Protein AF-A7T027-F1 (afdb_monomer)

Radius of gyration: 19.71 Å; Cα contacts (8 Å, |Δi|>4): 124; chains: 1; bounding box: 49×36×61 Å

Foldseek 3Di:
DVVVLVVLLVVLVVCLPPDDCPSVVVLLVVLLVVLVVLLCVLVPPVLLADEPVNLVVSVVVLVVSLVSLVVCSDPPPDPCSSVVSNQQVNLLSCCVNVVPLVQCLVCAPPPPRSNPNHQLQSSLSSLSNHLVNVVVPDDDQDPVNVVVSVVSVVSSVSSVCVVVVVVVPVPPPPDD

Secondary structure (DSSP, 8-state):
-HHHHHHHHHHHHHHTTSSTTHHHHHHHHHHHHHHHHHHHHHT-SS-----HHHHHHHHHHHHHHHHHHHT-SSTTPPTTTTHHHHHHHHHHHHHHHHT-HHHHHHSTT-TTSTTTT--HHHHHHHHHHHHHHHTTS-S---HHHHHHHHHHHHHHHHHHHTHHHHHHHTTSSS--

Organism: Nematostella vectensis (NCBI:txid45351)

InterPro domains:
  IPR007225 Exocyst complex component EXOC6/Sec15 [PTHR12702] (1-160)
  IPR042044 EXOC6/PINT-1/Sec15/Tip20, C-terminal, domain 2 [G3DSA:1.20.58.670] (1-101)
  IPR046361 Exocyst complex subunit EXOC6/Sec15, C-terminal [PF04091] (1-129)

pLDDT: mean 87.86, std 16.54, range [31.62, 98.38]

Sequence (176 aa):
MVDLLAYLRSTFLNFAVLPGNVAQTACLSSCKHLAGSMRTLLLDDDVKQMNEHGLNWFNQDLRECEEFANSSPVEGISDGTLQMTFLELRQLVDLLLGCDWSTYLKDHGSTTSKYNRVNPQIAARLLEKLMESEKKRGFTIRKSEREKKKLMETIIKKLRALDGDVSGNSLLHARE

Solvent-accessible surface area (backbone atoms only — not comparable to full-atom values): 10182 Å² total; per-residue (Å²): 104,69,68,61,53,52,50,50,51,55,51,40,60,70,30,70,81,50,74,85,61,50,43,45,52,50,51,52,50,50,48,43,49,50,39,50,51,53,52,46,64,74,65,32,80,87,61,65,56,37,47,73,64,60,52,52,52,52,50,50,52,49,49,54,52,49,50,51,39,70,64,56,68,49,81,90,60,63,87,63,59,57,48,60,48,43,45,46,59,51,34,42,51,50,41,64,75,64,62,46,56,67,60,49,66,73,40,60,91,35,85,85,34,88,46,60,68,50,55,44,58,60,52,29,55,51,50,50,18,41,54,54,44,60,70,76,76,61,95,78,75,49,74,68,57,53,50,52,50,53,51,51,54,51,49,36,55,53,29,58,50,58,64,67,54,59,75,67,63,72,72,73,79,82,79,130

Mean predicted aligned error: 7.05 Å

Structure (mmCIF, N/CA/C/O backbone):
data_AF-A7T027-F1
#
_entry.id   AF-A7T027-F1
#
loop_
_atom_site.group_PDB
_atom_site.id
_atom_site.type_symbol
_atom_site.label_atom_id
_atom_site.label_alt_id
_atom_site.label_comp_id
_atom_site.label_asym_id
_atom_site.label_entity_id
_atom_site.label_seq_id
_atom_site.pdbx_PDB_ins_code
_atom_site.Cartn_x
_atom_site.Cartn_y
_atom_site.Cartn_z
_atom_site.occupancy
_atom_site.B_iso_or_equiv
_atom_site.auth_seq_id
_atom_site.auth_comp_id
_atom_site.auth_asym_id
_atom_site.auth_atom_id
_atom_site.pdbx_PDB_model_num
ATOM 1 N N . MET A 1 1 ? 11.895 -10.907 -0.289 1.00 91.06 1 MET A N 1
ATOM 2 C CA . MET A 1 1 ? 11.723 -9.730 -1.168 1.00 91.06 1 MET A CA 1
ATOM 3 C C . MET A 1 1 ? 13.019 -9.336 -1.873 1.00 91.06 1 MET A C 1
ATOM 5 O O . MET A 1 1 ? 13.023 -9.251 -3.093 1.00 91.06 1 MET A O 1
ATOM 9 N N . VAL A 1 2 ? 14.116 -9.152 -1.131 1.00 91.25 2 VAL A N 1
ATOM 10 C CA . VAL A 1 2 ? 15.423 -8.696 -1.649 1.00 91.25 2 VAL A CA 1
ATOM 11 C C . VAL A 1 2 ? 15.896 -9.454 -2.899 1.00 91.25 2 VAL A C 1
ATOM 13 O O . VAL A 1 2 ? 16.192 -8.818 -3.908 1.00 91.25 2 VAL A O 1
ATOM 16 N N . ASP A 1 3 ? 15.890 -10.791 -2.884 1.00 95.00 3 ASP A N 1
ATOM 17 C CA . ASP A 1 3 ? 16.360 -11.593 -4.028 1.00 95.00 3 ASP A CA 1
ATOM 18 C C . ASP A 1 3 ? 15.511 -11.394 -5.291 1.00 95.00 3 ASP A C 1
ATOM 20 O O . ASP A 1 3 ? 16.039 -11.310 -6.399 1.00 95.00 3 ASP A O 1
ATOM 24 N N . LEU A 1 4 ? 14.189 -11.264 -5.130 1.00 95.81 4 LEU A N 1
ATOM 25 C CA . LEU A 1 4 ? 13.271 -10.998 -6.239 1.00 95.81 4 LEU A CA 1
ATOM 26 C C . LEU A 1 4 ? 13.566 -9.635 -6.874 1.00 95.81 4 LEU A C 1
ATOM 28 O O . LEU A 1 4 ? 13.618 -9.520 -8.097 1.00 95.81 4 LEU A O 1
ATOM 32 N N . LEU A 1 5 ? 13.786 -8.605 -6.055 1.00 95.94 5 LEU A N 1
ATOM 33 C CA . LEU A 1 5 ? 14.121 -7.269 -6.547 1.00 95.94 5 LEU A CA 1
ATOM 34 C C . LEU A 1 5 ? 15.506 -7.243 -7.203 1.00 95.94 5 LEU A C 1
ATOM 36 O O . LEU A 1 5 ? 15.674 -6.609 -8.242 1.00 95.94 5 LEU A O 1
ATOM 40 N N . ALA A 1 6 ? 16.484 -7.970 -6.657 1.00 94.31 6 ALA A N 1
ATOM 41 C CA . ALA A 1 6 ? 17.797 -8.135 -7.278 1.00 94.31 6 ALA A CA 1
ATOM 42 C C . ALA A 1 6 ? 17.694 -8.821 -8.652 1.00 94.31 6 ALA A C 1
ATOM 44 O O . ALA A 1 6 ? 18.299 -8.359 -9.624 1.00 94.31 6 ALA A O 1
ATOM 45 N N . TYR A 1 7 ? 16.867 -9.864 -8.760 1.00 96.25 7 TYR A N 1
ATOM 46 C CA . TYR A 1 7 ? 16.570 -10.526 -10.027 1.00 96.25 7 TYR A CA 1
ATOM 47 C C . TYR A 1 7 ? 15.919 -9.573 -11.040 1.00 96.25 7 TYR A C 1
ATOM 49 O O . TYR A 1 7 ? 16.356 -9.517 -12.191 1.00 96.25 7 TYR A O 1
ATOM 57 N N . LEU A 1 8 ? 14.921 -8.782 -10.627 1.00 95.88 8 LEU A N 1
ATOM 58 C CA . LEU A 1 8 ? 14.273 -7.797 -11.500 1.00 95.88 8 LEU A CA 1
ATOM 59 C C . LEU A 1 8 ? 15.255 -6.719 -11.970 1.00 95.88 8 LEU A C 1
ATOM 61 O O . LEU A 1 8 ? 15.292 -6.426 -13.162 1.00 95.88 8 LEU A O 1
ATOM 65 N N . ARG A 1 9 ? 16.102 -6.186 -11.073 1.00 93.81 9 ARG A N 1
ATOM 66 C CA . ARG A 1 9 ? 17.172 -5.235 -11.433 1.00 93.81 9 ARG A CA 1
ATOM 67 C C . ARG A 1 9 ? 18.077 -5.813 -12.518 1.00 93.81 9 ARG A C 1
ATOM 69 O O . ARG A 1 9 ? 18.270 -5.188 -13.555 1.00 93.81 9 ARG A O 1
ATOM 76 N N . SER A 1 10 ? 18.592 -7.024 -12.305 1.00 93.81 10 SER A N 1
ATOM 77 C CA . SER A 1 10 ? 19.459 -7.691 -13.282 1.00 93.81 10 SER A CA 1
ATOM 78 C C . SER A 1 10 ? 18.739 -7.948 -14.611 1.00 93.81 10 SER A C 1
ATOM 80 O O . SER A 1 10 ? 19.297 -7.705 -15.680 1.00 93.81 10 SER A O 1
ATOM 82 N N . THR A 1 11 ? 17.477 -8.372 -14.561 1.00 93.75 11 THR A N 1
ATOM 83 C CA . THR A 1 11 ? 16.667 -8.642 -15.754 1.00 93.75 11 THR A CA 1
ATOM 84 C C . THR A 1 11 ? 16.429 -7.374 -16.574 1.00 93.75 11 THR A C 1
ATOM 86 O O . THR A 1 11 ? 16.607 -7.394 -17.789 1.00 93.75 11 THR A O 1
ATOM 89 N N . PHE A 1 12 ? 16.091 -6.252 -15.936 1.00 93.69 12 PHE A N 1
ATOM 90 C CA . PHE A 1 12 ? 15.833 -4.997 -16.642 1.00 93.69 12 PHE A CA 1
ATOM 91 C C . PHE A 1 12 ? 17.089 -4.355 -17.226 1.00 93.69 12 PHE A C 1
ATOM 93 O O . PHE A 1 12 ? 17.012 -3.797 -18.319 1.00 93.69 12 PHE A O 1
ATOM 100 N N . LEU A 1 13 ? 18.252 -4.526 -16.590 1.00 88.81 13 LEU A N 1
ATOM 101 C CA . LEU A 1 13 ? 19.531 -4.150 -17.203 1.00 88.81 13 LEU A CA 1
ATOM 102 C C . LEU A 1 13 ? 19.759 -4.892 -18.528 1.00 88.81 13 LEU A C 1
ATOM 104 O O . LEU A 1 13 ? 20.169 -4.284 -19.513 1.00 88.81 13 LEU A O 1
ATOM 108 N N . ASN A 1 14 ? 19.408 -6.180 -18.592 1.00 89.19 14 ASN A N 1
ATOM 109 C CA . ASN A 1 14 ? 19.484 -6.952 -19.836 1.00 89.19 14 ASN A CA 1
ATOM 110 C C . ASN A 1 14 ? 18.438 -6.516 -20.879 1.00 89.19 14 ASN A C 1
ATOM 112 O O . ASN A 1 14 ? 18.608 -6.787 -22.066 1.00 89.19 14 ASN A O 1
ATOM 116 N N . PHE A 1 15 ? 17.363 -5.834 -20.469 1.00 88.94 15 PHE A N 1
ATOM 117 C CA . PHE A 1 15 ? 16.328 -5.328 -21.376 1.00 88.94 15 PHE A CA 1
ATOM 118 C C . PHE A 1 15 ? 16.662 -3.965 -21.986 1.00 88.94 15 PHE A C 1
ATOM 120 O O . PHE A 1 15 ? 15.960 -3.549 -22.905 1.00 88.94 15 PHE A O 1
ATOM 127 N N . ALA A 1 16 ? 17.728 -3.290 -21.543 1.00 77.31 16 ALA A N 1
ATOM 128 C CA . ALA A 1 16 ? 18.119 -1.971 -22.051 1.00 77.31 16 ALA A CA 1
ATOM 129 C C . ALA A 1 16 ? 18.360 -1.943 -23.575 1.00 77.31 16 ALA A C 1
ATOM 131 O O . ALA A 1 16 ? 18.221 -0.902 -24.208 1.00 77.31 16 ALA A O 1
ATOM 132 N N . VAL A 1 17 ? 18.693 -3.092 -24.173 1.00 81.94 17 VAL A N 1
ATOM 133 C CA . VAL A 1 17 ? 18.933 -3.237 -25.619 1.00 81.94 17 VAL A CA 1
ATOM 134 C C . VAL A 1 17 ? 17.668 -3.539 -26.432 1.00 81.94 17 VAL A C 1
ATOM 136 O O . VAL A 1 17 ? 17.731 -3.598 -27.660 1.00 81.94 17 VAL A O 1
ATOM 139 N N . LEU A 1 18 ? 16.525 -3.771 -25.778 1.00 87.81 18 LEU A N 1
ATOM 140 C CA . LEU A 1 18 ? 15.280 -4.097 -26.469 1.00 87.81 18 LEU A CA 1
ATOM 141 C C . LEU A 1 18 ? 14.653 -2.832 -27.078 1.00 87.81 18 LEU A C 1
ATOM 143 O O . LEU A 1 18 ? 14.600 -1.793 -26.420 1.00 87.81 18 LEU A O 1
ATOM 147 N N . PRO A 1 19 ? 14.143 -2.904 -28.319 1.00 84.94 19 PRO A N 1
ATOM 148 C CA . PRO A 1 19 ? 13.587 -1.744 -29.002 1.00 84.94 19 PRO A CA 1
ATOM 149 C C . PRO A 1 19 ? 12.262 -1.275 -28.385 1.00 84.94 19 PRO A C 1
ATOM 151 O O . PRO A 1 19 ? 11.493 -2.054 -27.817 1.00 84.94 19 PRO A O 1
ATOM 154 N N . GLY A 1 20 ? 11.954 0.008 -28.587 1.00 83.62 20 GLY A N 1
ATOM 155 C CA . GLY A 1 20 ? 10.684 0.611 -28.184 1.00 83.62 20 GLY A CA 1
ATOM 156 C C . GLY A 1 20 ? 10.545 0.763 -26.669 1.00 83.62 20 GLY A C 1
ATOM 157 O O . GLY A 1 20 ? 11.499 1.097 -25.975 1.00 83.62 20 GLY A O 1
ATOM 158 N N . ASN A 1 21 ? 9.336 0.533 -26.155 1.00 90.00 21 ASN A N 1
ATOM 159 C CA . ASN A 1 21 ? 8.990 0.687 -24.739 1.00 90.00 21 ASN A CA 1
ATOM 160 C C . ASN A 1 21 ? 8.883 -0.660 -23.999 1.00 90.00 21 ASN A C 1
ATOM 162 O O . ASN A 1 21 ? 8.179 -0.762 -22.989 1.00 90.00 21 ASN A O 1
ATOM 166 N N . VAL A 1 22 ? 9.547 -1.711 -24.495 1.00 92.69 22 VAL A N 1
ATOM 167 C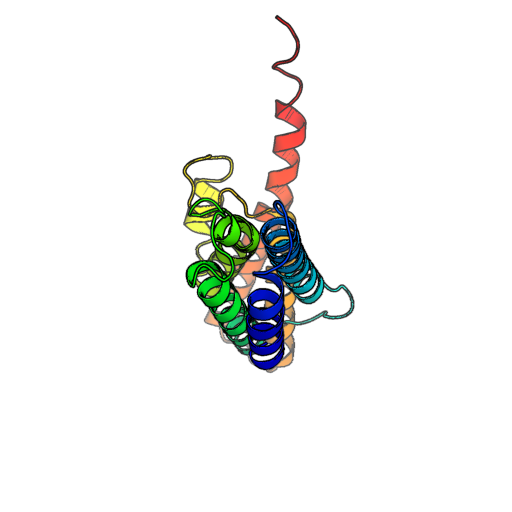 CA . VAL A 1 22 ? 9.429 -3.073 -23.944 1.00 92.69 22 VAL A CA 1
ATOM 168 C C . VAL A 1 22 ? 9.932 -3.128 -22.504 1.00 92.69 22 VAL A C 1
ATOM 170 O O . VAL A 1 22 ? 9.207 -3.596 -21.628 1.00 92.69 22 VAL A O 1
ATOM 173 N N . ALA A 1 23 ? 11.124 -2.584 -22.233 1.00 93.44 23 ALA A N 1
ATOM 174 C CA . ALA A 1 23 ? 11.684 -2.536 -20.882 1.00 93.44 23 ALA A CA 1
ATOM 175 C C . ALA A 1 23 ? 10.779 -1.745 -19.919 1.00 93.44 23 ALA A C 1
ATOM 177 O O . ALA A 1 23 ? 10.514 -2.186 -18.802 1.00 93.44 23 ALA A O 1
ATOM 178 N N . GLN A 1 24 ? 10.239 -0.612 -20.380 1.00 94.50 24 GLN A N 1
ATOM 179 C CA . GLN A 1 24 ? 9.356 0.259 -19.597 1.00 94.50 24 GLN A CA 1
ATOM 180 C C . GLN A 1 24 ? 8.041 -0.451 -19.254 1.00 94.50 24 GLN A C 1
ATOM 182 O O . GLN A 1 24 ? 7.611 -0.468 -18.100 1.00 94.50 24 GLN A O 1
ATOM 187 N N . THR A 1 25 ? 7.425 -1.093 -20.249 1.00 94.62 25 THR A N 1
ATOM 188 C CA . THR A 1 25 ? 6.178 -1.850 -20.087 1.00 94.62 25 THR A CA 1
ATOM 189 C C . THR A 1 25 ? 6.375 -3.055 -19.176 1.00 94.62 25 THR A C 1
ATOM 191 O O . THR A 1 25 ? 5.541 -3.294 -18.301 1.00 94.62 25 THR A O 1
ATOM 194 N N . ALA A 1 26 ? 7.479 -3.791 -19.340 1.00 95.25 26 ALA A N 1
ATOM 195 C CA . ALA A 1 26 ? 7.831 -4.911 -18.478 1.00 95.25 26 ALA A CA 1
ATOM 196 C C . ALA A 1 26 ? 8.021 -4.443 -17.031 1.00 95.25 26 ALA A C 1
ATOM 198 O O . ALA A 1 26 ? 7.376 -4.980 -16.137 1.00 95.25 26 ALA A O 1
ATOM 199 N N . CYS A 1 27 ? 8.804 -3.384 -16.807 1.00 96.00 27 CYS A N 1
ATOM 200 C CA . CYS A 1 27 ? 9.036 -2.826 -15.478 1.00 96.00 27 CYS A CA 1
ATOM 201 C C . CYS A 1 27 ? 7.742 -2.369 -14.800 1.00 96.00 27 CYS A C 1
ATOM 203 O O . CYS A 1 27 ? 7.463 -2.765 -13.667 1.00 96.00 27 CYS A O 1
ATOM 205 N N . LEU A 1 28 ? 6.912 -1.584 -15.493 1.00 96.81 28 LEU A N 1
ATOM 206 C CA . LEU A 1 28 ? 5.634 -1.130 -14.947 1.00 96.81 28 LEU A CA 1
ATOM 207 C C . LEU A 1 28 ? 4.707 -2.310 -14.630 1.00 96.81 28 LEU A C 1
ATOM 209 O O . LEU A 1 28 ? 4.048 -2.319 -13.590 1.00 96.81 28 LEU A O 1
ATOM 213 N N . SER A 1 29 ? 4.659 -3.311 -15.510 1.00 97.12 29 SER A N 1
ATOM 214 C CA . SER A 1 29 ? 3.838 -4.509 -15.311 1.00 97.12 29 SER A CA 1
ATOM 215 C C . SER A 1 29 ? 4.330 -5.338 -14.128 1.00 97.12 29 SER A C 1
ATOM 217 O O . SER A 1 29 ? 3.514 -5.780 -13.323 1.00 97.12 29 SER A O 1
ATOM 219 N N . SER A 1 30 ? 5.646 -5.490 -13.963 1.00 97.38 30 SER A N 1
ATOM 220 C CA . SER A 1 30 ? 6.245 -6.166 -12.812 1.00 97.38 30 SER A CA 1
ATOM 221 C C . SER A 1 30 ? 5.947 -5.437 -11.503 1.00 97.38 30 SER A C 1
ATOM 223 O O . SER A 1 30 ? 5.534 -6.089 -10.550 1.00 97.38 30 SER A O 1
ATOM 225 N N . CYS A 1 31 ? 6.063 -4.104 -11.451 1.00 97.88 31 CYS A N 1
ATOM 226 C CA . CYS A 1 31 ? 5.714 -3.327 -10.254 1.00 97.88 31 CYS A CA 1
ATOM 227 C C . CYS A 1 31 ? 4.223 -3.446 -9.904 1.00 97.88 31 CYS A C 1
ATOM 229 O O . CYS A 1 31 ? 3.877 -3.691 -8.748 1.00 97.88 31 CYS A O 1
ATOM 231 N N . LYS A 1 32 ? 3.331 -3.354 -10.902 1.00 98.06 32 LYS A N 1
ATOM 232 C CA . LYS A 1 32 ? 1.887 -3.580 -10.712 1.00 98.06 32 LYS A CA 1
ATOM 233 C C . LYS A 1 32 ? 1.595 -4.987 -10.200 1.00 98.06 32 LYS A C 1
ATOM 235 O O . LYS A 1 32 ? 0.788 -5.149 -9.287 1.00 98.06 32 LYS A O 1
ATOM 240 N N . HIS A 1 33 ? 2.245 -5.997 -10.775 1.00 98.00 33 HIS A N 1
ATOM 241 C CA . HIS A 1 33 ? 2.077 -7.379 -10.347 1.00 98.00 33 HIS A CA 1
ATOM 242 C C . HIS A 1 33 ? 2.580 -7.587 -8.916 1.00 98.00 33 HIS A C 1
ATOM 244 O O . HIS A 1 33 ? 1.888 -8.211 -8.121 1.00 98.00 33 HIS A O 1
ATOM 250 N N . LEU A 1 34 ? 3.731 -7.013 -8.558 1.00 97.62 34 LEU A N 1
ATOM 251 C CA . LEU A 1 34 ? 4.284 -7.095 -7.210 1.00 97.62 34 LEU A CA 1
ATOM 252 C C . LEU A 1 34 ? 3.342 -6.466 -6.177 1.00 97.62 34 LEU A C 1
ATOM 254 O O . LEU A 1 34 ? 2.979 -7.128 -5.208 1.00 97.62 34 LEU A O 1
ATOM 258 N N . ALA A 1 35 ? 2.871 -5.240 -6.424 1.00 97.88 35 ALA A N 1
ATOM 259 C CA . ALA A 1 35 ? 1.885 -4.584 -5.570 1.00 97.88 35 ALA A CA 1
ATOM 260 C C . ALA A 1 35 ? 0.590 -5.409 -5.446 1.00 97.88 35 ALA A C 1
ATOM 262 O O . ALA A 1 35 ? 0.079 -5.613 -4.344 1.00 97.88 35 ALA A O 1
ATOM 263 N N . GLY A 1 36 ? 0.085 -5.952 -6.557 1.00 97.69 36 GLY A N 1
ATOM 264 C CA . GLY A 1 36 ? -1.083 -6.834 -6.557 1.00 97.69 36 GLY A CA 1
ATOM 265 C C . GLY A 1 36 ? -0.87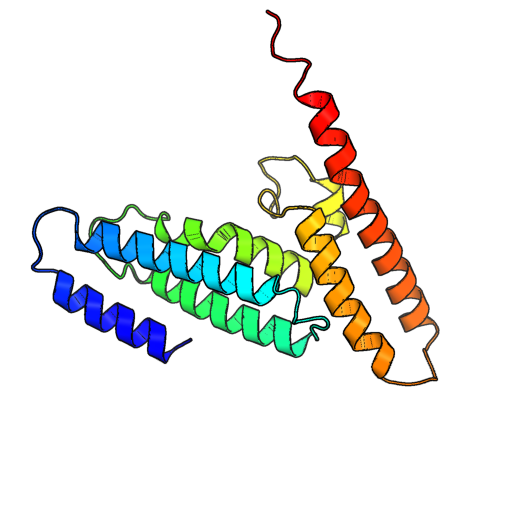5 -8.090 -5.708 1.00 97.69 36 GLY A C 1
ATOM 266 O O . GLY A 1 36 ? -1.706 -8.404 -4.860 1.00 97.69 36 GLY A O 1
ATOM 267 N N . SER A 1 37 ? 0.257 -8.772 -5.875 1.00 97.44 37 SER A N 1
ATOM 268 C CA . SER A 1 37 ? 0.611 -9.980 -5.124 1.00 97.44 37 SER A CA 1
ATOM 269 C C . SER A 1 37 ? 0.777 -9.705 -3.628 1.00 97.44 37 SER A C 1
ATOM 271 O O . SER A 1 37 ? 0.267 -10.465 -2.807 1.00 97.44 37 SER A O 1
ATOM 273 N N . MET A 1 38 ? 1.404 -8.587 -3.253 1.00 96.88 38 MET A N 1
ATOM 274 C CA . MET A 1 38 ? 1.506 -8.163 -1.852 1.00 96.88 38 MET A CA 1
ATOM 275 C C . MET A 1 38 ? 0.132 -7.867 -1.245 1.00 96.88 38 MET A C 1
ATOM 277 O O . MET A 1 38 ? -0.157 -8.282 -0.123 1.00 96.88 38 MET A O 1
ATOM 281 N N . ARG A 1 39 ? -0.747 -7.194 -1.996 1.00 96.06 39 ARG A N 1
ATOM 282 C CA . ARG A 1 39 ? -2.129 -6.942 -1.573 1.00 96.06 39 ARG A CA 1
ATOM 283 C C . ARG A 1 39 ? -2.900 -8.245 -1.375 1.00 96.06 39 ARG A C 1
ATOM 285 O O . ARG A 1 39 ? -3.596 -8.381 -0.372 1.00 96.06 39 ARG A O 1
ATOM 292 N N . THR A 1 40 ? -2.764 -9.197 -2.295 1.00 95.56 40 THR A N 1
ATOM 293 C CA . THR A 1 40 ? -3.379 -10.526 -2.179 1.00 95.56 40 THR A CA 1
ATOM 294 C C . THR A 1 40 ? -2.882 -11.255 -0.939 1.00 95.56 40 THR A C 1
ATOM 296 O O . THR A 1 40 ? -3.708 -11.721 -0.166 1.00 95.56 40 THR A O 1
ATOM 299 N N . LEU A 1 41 ? -1.570 -11.267 -0.684 1.00 93.94 41 LEU A N 1
ATOM 300 C CA . LEU A 1 41 ? -0.985 -11.884 0.511 1.00 93.94 41 LEU A CA 1
ATOM 301 C C . LEU A 1 41 ? -1.564 -11.293 1.808 1.00 93.94 41 LEU A C 1
ATOM 303 O O . LEU A 1 41 ? -1.919 -12.018 2.736 1.00 93.94 41 LEU A O 1
ATOM 307 N N . LEU A 1 42 ? -1.700 -9.966 1.872 1.00 92.19 42 LEU A N 1
ATOM 308 C CA . LEU A 1 42 ? -2.252 -9.268 3.036 1.00 92.19 42 LEU A CA 1
ATOM 309 C C . LEU A 1 42 ? -3.740 -9.618 3.261 1.00 92.19 42 LEU A C 1
ATOM 311 O O . LEU A 1 42 ? -4.207 -9.799 4.394 1.00 92.19 42 LEU A O 1
ATOM 315 N N . LEU A 1 43 ? -4.490 -9.744 2.165 1.00 92.25 43 LEU A N 1
ATOM 316 C CA . LEU A 1 43 ? -5.930 -10.002 2.135 1.00 92.25 43 LEU A CA 1
ATOM 317 C C . LEU A 1 43 ? -6.291 -11.471 1.921 1.00 92.25 43 LEU A C 1
ATOM 319 O O . LEU A 1 43 ? -7.456 -11.767 1.662 1.00 92.25 43 LEU A O 1
ATOM 323 N N . ASP A 1 44 ? -5.340 -12.381 2.077 1.00 94.00 44 ASP A N 1
ATOM 324 C CA . ASP A 1 44 ? -5.582 -13.808 1.915 1.00 94.00 44 ASP A CA 1
ATOM 325 C C . ASP A 1 44 ? -6.578 -14.292 2.982 1.00 94.00 44 ASP A C 1
ATOM 327 O O . ASP A 1 44 ? -6.448 -13.960 4.167 1.00 94.00 44 ASP A O 1
ATOM 331 N N . ASP A 1 45 ? -7.621 -15.009 2.568 1.00 89.62 45 ASP A N 1
ATOM 332 C CA . ASP A 1 45 ? -8.627 -15.542 3.483 1.00 89.62 45 ASP A CA 1
ATOM 333 C C . ASP A 1 45 ? -8.076 -16.646 4.381 1.00 89.62 45 ASP A C 1
ATOM 335 O O . ASP A 1 45 ? -8.569 -16.789 5.500 1.00 89.62 45 ASP A O 1
ATOM 339 N N . ASP A 1 46 ? -7.040 -17.370 3.969 1.00 90.69 46 ASP A N 1
ATOM 34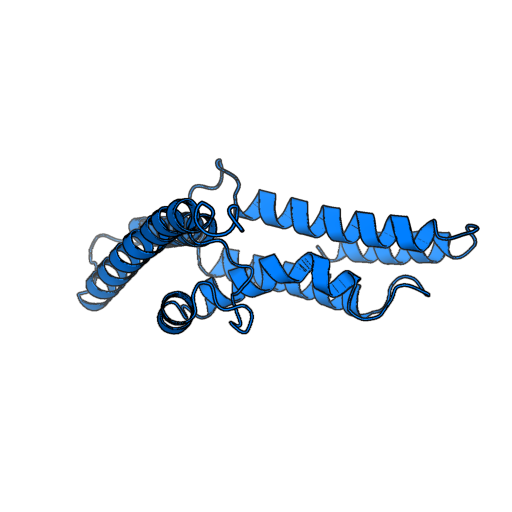0 C CA . ASP A 1 46 ? -6.420 -18.415 4.784 1.00 90.69 46 ASP A CA 1
ATOM 341 C C . ASP A 1 46 ? -5.596 -17.817 5.935 1.00 90.69 46 ASP A C 1
ATOM 343 O O . ASP A 1 46 ? -5.466 -18.408 7.013 1.00 90.69 46 ASP A O 1
ATOM 347 N N . VAL A 1 47 ? -5.139 -16.570 5.783 1.00 88.50 47 VAL A N 1
ATOM 348 C CA . VAL A 1 47 ? -4.460 -15.811 6.840 1.00 88.50 47 VAL A CA 1
ATOM 349 C C . VAL A 1 47 ? -5.495 -15.160 7.762 1.00 88.50 47 VAL A C 1
ATOM 351 O O . VAL A 1 47 ? -5.865 -13.994 7.608 1.00 88.50 47 VAL A O 1
ATOM 354 N N . LYS A 1 48 ? -5.960 -15.915 8.763 1.00 87.00 48 LYS A N 1
ATOM 355 C CA . LYS A 1 48 ? -6.972 -15.454 9.738 1.00 87.00 48 LYS A CA 1
ATOM 356 C C . LYS A 1 48 ? -6.447 -14.482 10.796 1.00 87.00 48 LYS A C 1
ATOM 358 O O . LYS A 1 48 ? -7.238 -13.804 11.443 1.00 87.00 48 LYS A O 1
ATOM 363 N N . GLN A 1 49 ? -5.136 -14.442 11.016 1.00 86.31 49 GLN A N 1
ATOM 364 C CA . GLN A 1 49 ? -4.515 -13.637 12.066 1.00 86.31 49 GLN A CA 1
ATOM 365 C C . GLN A 1 49 ? -3.269 -12.951 11.524 1.00 86.31 49 GLN A C 1
ATOM 367 O O . GLN A 1 49 ? -2.480 -13.559 10.806 1.00 86.31 49 GLN A O 1
ATOM 372 N N . MET A 1 50 ? -3.078 -11.699 11.919 1.00 90.12 50 MET A N 1
ATOM 373 C CA . MET A 1 50 ? -1.870 -10.931 11.648 1.00 90.12 50 MET A CA 1
ATOM 374 C C . MET A 1 50 ? -1.451 -10.296 12.960 1.00 90.12 50 MET A C 1
ATOM 376 O O . MET A 1 50 ? -2.293 -9.761 13.665 1.00 90.12 50 MET A O 1
ATOM 380 N N . ASN A 1 51 ? -0.182 -10.385 13.329 1.00 88.94 51 ASN A N 1
ATOM 381 C CA . ASN A 1 51 ? 0.318 -9.673 14.500 1.00 88.94 51 ASN A CA 1
ATOM 382 C C . ASN A 1 51 ? 1.120 -8.444 14.055 1.00 88.94 51 ASN A C 1
ATOM 384 O O . ASN A 1 51 ? 1.482 -8.306 12.886 1.00 88.94 51 ASN A O 1
ATOM 388 N N . GLU A 1 52 ? 1.415 -7.561 15.004 1.00 89.38 52 GLU A N 1
ATOM 389 C CA . GLU A 1 52 ? 2.169 -6.328 14.758 1.00 89.38 52 GLU A CA 1
ATOM 390 C C . GLU A 1 52 ? 3.549 -6.582 14.133 1.00 89.38 52 GLU A C 1
ATOM 392 O O . GLU A 1 52 ? 4.002 -5.810 13.293 1.00 89.38 52 GLU A O 1
ATOM 397 N N . HIS A 1 53 ? 4.209 -7.688 14.490 1.00 91.81 53 HIS A N 1
ATOM 398 C CA . HIS A 1 53 ? 5.49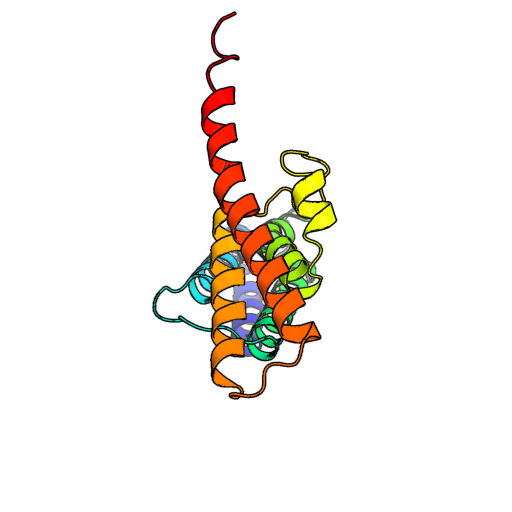7 -8.038 13.894 1.00 91.81 53 HIS A CA 1
ATOM 399 C C . HIS A 1 53 ? 5.306 -8.368 12.412 1.00 91.81 53 HIS A C 1
ATOM 401 O O . HIS A 1 53 ? 5.954 -7.757 11.577 1.00 91.81 53 HIS A O 1
ATOM 407 N N . GLY A 1 54 ? 4.362 -9.241 12.061 1.00 93.06 54 GLY A N 1
ATOM 408 C CA . GLY A 1 54 ? 4.057 -9.571 10.667 1.00 93.06 54 GLY A CA 1
ATOM 409 C C . GLY A 1 54 ? 3.721 -8.338 9.824 1.00 93.06 54 GLY A C 1
ATOM 410 O O . GLY A 1 54 ? 4.203 -8.222 8.701 1.00 93.06 54 GLY A O 1
ATOM 411 N N . LEU A 1 55 ? 2.980 -7.378 10.386 1.00 95.38 55 LEU A N 1
ATOM 412 C CA . LEU A 1 55 ? 2.696 -6.112 9.707 1.00 95.38 55 LEU A CA 1
ATOM 413 C C . LEU A 1 55 ? 3.956 -5.244 9.522 1.00 95.38 55 LEU A C 1
ATOM 415 O O . LEU A 1 55 ? 4.132 -4.645 8.464 1.00 95.38 55 LEU A O 1
ATOM 419 N N . ASN A 1 56 ? 4.856 -5.198 10.508 1.00 96.06 56 ASN A N 1
ATOM 420 C CA . ASN A 1 56 ? 6.138 -4.497 10.384 1.00 96.06 56 ASN A CA 1
ATOM 421 C C . ASN A 1 56 ? 7.076 -5.146 9.354 1.00 96.06 56 ASN A C 1
ATOM 423 O O . ASN A 1 56 ? 7.738 -4.437 8.602 1.00 96.06 56 ASN A O 1
ATOM 427 N N . TRP A 1 57 ? 7.109 -6.477 9.278 1.00 94.88 57 TRP A N 1
ATOM 428 C CA . TRP A 1 57 ? 7.867 -7.196 8.249 1.00 94.88 57 TRP A CA 1
ATOM 429 C C . TRP A 1 57 ? 7.299 -6.927 6.852 1.00 94.88 57 TRP A C 1
ATOM 431 O O . TRP A 1 57 ? 8.050 -6.589 5.943 1.00 94.88 57 TRP A O 1
ATOM 441 N N . PHE A 1 58 ? 5.972 -6.963 6.702 1.00 96.75 58 PHE A N 1
ATOM 442 C CA . PHE A 1 58 ? 5.309 -6.562 5.459 1.00 96.75 58 PHE A CA 1
ATOM 443 C C . PHE A 1 58 ? 5.642 -5.112 5.073 1.00 96.75 58 PHE A C 1
ATOM 445 O O . PHE A 1 58 ? 5.898 -4.814 3.910 1.00 96.75 58 PHE A O 1
ATOM 452 N N . ASN A 1 59 ? 5.667 -4.201 6.050 1.00 97.88 59 ASN A N 1
ATOM 453 C CA . ASN A 1 59 ? 6.062 -2.811 5.841 1.00 97.88 59 ASN A CA 1
ATOM 454 C C . ASN A 1 59 ? 7.513 -2.680 5.355 1.00 97.88 59 ASN A C 1
ATOM 456 O O . ASN A 1 59 ? 7.776 -1.837 4.500 1.00 97.88 59 ASN A O 1
ATOM 460 N N . GLN A 1 60 ? 8.437 -3.498 5.869 1.00 98.12 60 GLN A N 1
ATOM 461 C CA . GLN A 1 60 ? 9.813 -3.521 5.374 1.00 98.12 60 GLN A CA 1
ATOM 462 C C . GLN A 1 60 ? 9.863 -4.007 3.925 1.00 98.12 60 GLN A C 1
ATOM 464 O O . GLN A 1 60 ? 10.434 -3.323 3.085 1.00 98.12 60 GLN A O 1
ATOM 469 N N . ASP A 1 61 ? 9.201 -5.122 3.607 1.00 97.69 61 ASP A N 1
ATOM 470 C CA . ASP A 1 61 ? 9.130 -5.632 2.233 1.00 97.69 61 ASP A CA 1
ATOM 471 C C . ASP A 1 61 ? 8.536 -4.595 1.263 1.00 97.69 61 ASP A C 1
ATOM 473 O O . ASP A 1 61 ? 9.003 -4.462 0.131 1.00 97.69 61 ASP A O 1
ATOM 477 N N . LEU A 1 62 ? 7.534 -3.825 1.704 1.00 98.25 62 LEU A N 1
ATOM 478 C CA . LEU A 1 62 ? 6.951 -2.743 0.912 1.00 98.25 62 LEU A CA 1
ATOM 479 C C . LEU A 1 62 ? 7.956 -1.612 0.668 1.00 98.25 62 LEU A C 1
ATOM 481 O O . LEU A 1 62 ? 8.074 -1.159 -0.466 1.00 98.25 62 LEU A O 1
ATOM 485 N N . ARG A 1 63 ? 8.719 -1.208 1.690 1.00 98.12 63 ARG A N 1
ATOM 486 C CA . ARG A 1 63 ? 9.767 -0.183 1.552 1.00 98.12 63 ARG A CA 1
ATOM 487 C C . ARG A 1 63 ? 10.841 -0.589 0.551 1.00 98.12 63 ARG A C 1
ATOM 489 O O . ARG A 1 63 ? 11.241 0.244 -0.251 1.00 98.12 63 ARG A O 1
ATOM 496 N N . GLU A 1 64 ? 11.250 -1.856 0.540 1.00 97.69 64 GLU A N 1
ATOM 497 C CA . GLU A 1 64 ? 12.200 -2.364 -0.460 1.00 97.69 64 GLU A CA 1
ATOM 498 C C . GLU A 1 64 ? 11.646 -2.227 -1.890 1.00 97.69 64 GLU A C 1
ATOM 500 O O . GLU A 1 64 ? 12.363 -1.847 -2.817 1.00 97.69 64 GLU A O 1
ATOM 505 N N . CYS A 1 65 ? 10.349 -2.493 -2.083 1.00 98.06 65 CYS A N 1
ATOM 506 C CA . CYS A 1 65 ? 9.690 -2.312 -3.379 1.00 98.06 65 CYS A CA 1
ATOM 507 C C . CYS A 1 65 ? 9.622 -0.835 -3.787 1.00 98.06 65 CYS A C 1
ATOM 509 O O . CYS A 1 65 ? 9.838 -0.500 -4.952 1.00 98.06 65 CYS A O 1
ATOM 511 N N . GLU A 1 66 ? 9.331 0.050 -2.834 1.00 97.81 66 GLU A N 1
ATOM 512 C CA . GLU A 1 66 ? 9.302 1.499 -3.044 1.00 97.81 66 GLU A CA 1
ATOM 513 C C . GLU A 1 66 ? 10.695 2.042 -3.376 1.00 97.81 66 GLU A C 1
ATOM 515 O O . GLU A 1 66 ? 10.841 2.854 -4.286 1.00 97.81 66 GLU A O 1
ATOM 520 N N . GLU A 1 67 ? 11.735 1.561 -2.698 1.00 97.25 67 GLU A N 1
ATOM 521 C CA . GLU A 1 67 ? 13.124 1.909 -2.990 1.00 97.25 67 GLU A CA 1
ATOM 522 C C . GLU A 1 67 ? 13.546 1.421 -4.379 1.00 97.25 67 GLU A C 1
ATOM 524 O O . GLU A 1 67 ? 14.156 2.170 -5.143 1.00 97.25 67 GLU A O 1
ATOM 529 N N . PHE A 1 68 ? 13.148 0.205 -4.762 1.00 96.81 68 PHE A N 1
ATOM 530 C CA . PHE A 1 68 ? 13.319 -0.282 -6.128 1.00 96.81 68 PHE A CA 1
ATOM 531 C C . PHE A 1 68 ? 12.609 0.611 -7.159 1.00 96.81 68 PHE A C 1
ATOM 533 O O . PHE A 1 68 ? 13.201 0.943 -8.184 1.00 96.81 68 PHE A O 1
ATOM 540 N N . ALA A 1 69 ? 11.373 1.042 -6.897 1.00 96.50 69 ALA A N 1
ATOM 541 C CA . ALA A 1 69 ? 10.649 1.962 -7.776 1.00 96.50 69 ALA A CA 1
ATOM 542 C C . ALA A 1 69 ? 11.331 3.342 -7.868 1.00 96.50 69 ALA A C 1
ATOM 544 O O . ALA A 1 69 ? 11.389 3.927 -8.949 1.00 96.50 69 ALA A O 1
ATOM 545 N N . ASN A 1 70 ? 11.877 3.838 -6.754 1.00 95.56 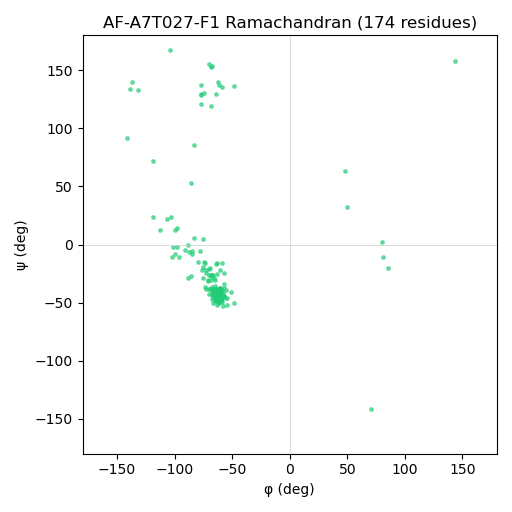70 ASN A N 1
ATOM 546 C CA . ASN A 1 70 ? 12.587 5.115 -6.667 1.00 95.56 70 ASN A CA 1
ATOM 547 C C . ASN A 1 70 ? 13.971 5.095 -7.322 1.00 95.56 70 ASN A C 1
ATOM 549 O O . ASN A 1 70 ? 14.464 6.152 -7.702 1.00 95.56 70 ASN A O 1
ATOM 553 N N . SER A 1 71 ? 14.596 3.924 -7.488 1.00 94.06 71 SER A N 1
ATOM 554 C CA . SER A 1 71 ? 15.905 3.817 -8.143 1.00 94.06 71 SER A CA 1
ATOM 555 C C . SER A 1 71 ? 15.854 3.967 -9.668 1.00 94.06 71 SER A C 1
ATOM 557 O O . SER A 1 71 ? 16.875 3.759 -10.314 1.00 94.06 71 SER A O 1
ATOM 559 N N . SER A 1 72 ? 14.684 4.271 -10.246 1.00 90.25 72 SER A N 1
ATOM 560 C CA . SER A 1 72 ? 14.460 4.381 -11.695 1.00 90.25 72 SER A CA 1
ATOM 561 C C . SER A 1 72 ? 15.044 3.187 -12.469 1.00 90.25 72 SER A C 1
ATOM 563 O O . SER A 1 72 ? 15.957 3.348 -13.275 1.00 90.25 72 SER A O 1
ATOM 565 N N . PRO A 1 73 ? 14.534 1.964 -12.224 1.00 91.38 73 PRO A N 1
ATOM 566 C CA . PRO A 1 73 ? 15.137 0.716 -12.707 1.00 91.38 73 PRO A CA 1
ATOM 567 C C . PRO A 1 73 ? 15.157 0.578 -14.238 1.00 91.38 73 PRO A C 1
ATOM 569 O O . PRO A 1 73 ? 15.883 -0.265 -14.760 1.00 91.38 73 PRO A O 1
ATOM 572 N N . VAL A 1 74 ? 14.356 1.378 -14.950 1.00 93.06 74 VAL A N 1
ATOM 573 C CA . VAL A 1 74 ? 14.356 1.502 -16.411 1.00 93.06 74 VAL A CA 1
ATOM 574 C C . VAL A 1 74 ? 14.206 2.976 -16.784 1.00 93.06 74 VAL A C 1
ATOM 576 O O . VAL A 1 74 ? 13.326 3.664 -16.265 1.00 93.06 74 VAL A O 1
ATOM 579 N N . GLU A 1 75 ? 15.032 3.445 -17.718 1.00 90.38 75 GLU A N 1
ATOM 580 C CA . GLU A 1 75 ? 14.995 4.821 -18.219 1.00 90.38 75 GLU A CA 1
ATOM 581 C C . GLU A 1 75 ? 13.727 5.136 -19.037 1.00 90.38 75 GLU A C 1
ATOM 583 O O . GLU A 1 75 ? 13.118 4.279 -19.688 1.00 90.38 75 GLU A O 1
ATOM 588 N N . GLY A 1 76 ? 13.334 6.412 -19.036 1.00 90.06 76 GLY A N 1
ATOM 589 C CA . GLY A 1 76 ? 12.209 6.922 -19.827 1.00 90.06 76 GLY A CA 1
ATOM 590 C C . GLY A 1 76 ? 10.821 6.663 -19.232 1.00 90.06 76 GLY A C 1
ATOM 591 O O . GLY A 1 76 ? 9.823 7.054 -19.834 1.00 90.06 76 GLY A O 1
ATOM 592 N N . ILE A 1 77 ? 10.731 6.048 -18.049 1.00 92.62 77 ILE A N 1
ATOM 593 C CA . ILE A 1 77 ? 9.496 6.039 -17.258 1.00 92.62 77 ILE A CA 1
ATOM 594 C C . ILE A 1 77 ? 9.354 7.399 -16.570 1.00 92.62 77 ILE A C 1
ATOM 596 O O . ILE A 1 77 ? 10.291 7.860 -15.926 1.00 92.62 77 ILE A O 1
ATOM 600 N N . SER A 1 78 ? 8.188 8.038 -16.690 1.00 93.44 78 SER A N 1
ATOM 601 C CA . SER A 1 78 ? 7.935 9.326 -16.039 1.00 93.44 78 SER A CA 1
ATOM 602 C C . SER A 1 78 ? 8.031 9.221 -14.517 1.00 93.44 78 SER A C 1
ATOM 604 O O . SER A 1 78 ? 7.461 8.297 -13.922 1.00 93.44 78 SER A O 1
ATOM 606 N N . ASP A 1 79 ? 8.681 10.205 -13.899 1.00 91.19 79 ASP A N 1
ATOM 607 C CA . ASP A 1 79 ? 8.834 10.309 -12.448 1.00 91.19 79 ASP A CA 1
ATOM 608 C C . ASP A 1 79 ? 7.497 10.122 -11.719 1.00 91.19 79 ASP A C 1
ATOM 610 O O . ASP A 1 79 ? 6.450 10.627 -12.133 1.00 91.19 79 ASP A O 1
ATOM 614 N N . GLY A 1 80 ? 7.517 9.353 -10.632 1.00 93.88 80 GLY A N 1
ATOM 615 C CA . GLY A 1 80 ? 6.324 9.043 -9.845 1.00 93.88 80 GLY A CA 1
ATOM 616 C C . GLY A 1 80 ? 5.506 7.856 -10.366 1.00 93.88 80 GLY A C 1
ATOM 617 O O . GLY A 1 80 ? 4.764 7.255 -9.592 1.00 93.88 80 GLY A O 1
ATOM 618 N N . THR A 1 81 ? 5.636 7.456 -11.637 1.00 96.62 81 THR A N 1
ATOM 619 C CA . THR A 1 81 ? 4.766 6.418 -12.230 1.00 96.62 81 THR A CA 1
ATOM 620 C C . THR A 1 81 ? 4.879 5.070 -11.517 1.00 96.62 81 THR A C 1
ATOM 622 O O . THR A 1 81 ? 3.861 4.423 -11.263 1.00 96.62 81 THR A O 1
ATOM 625 N N . LEU A 1 82 ? 6.097 4.637 -11.174 1.00 97.06 82 LEU A N 1
ATOM 626 C CA . LEU A 1 82 ? 6.303 3.373 -10.458 1.00 97.06 82 LEU A CA 1
ATOM 627 C C . LEU A 1 82 ? 5.876 3.485 -8.992 1.00 97.06 82 LEU A C 1
ATOM 629 O O . LEU A 1 82 ? 5.285 2.563 -8.448 1.00 97.06 82 LEU A O 1
ATOM 633 N N . GLN A 1 83 ? 6.098 4.630 -8.356 1.00 96.44 83 GLN A N 1
ATOM 634 C CA . GLN A 1 83 ? 5.698 4.889 -6.974 1.00 96.44 83 GLN A CA 1
ATOM 635 C C . GLN A 1 83 ? 4.176 4.779 -6.814 1.00 96.44 83 GLN A C 1
ATOM 637 O O . GLN A 1 83 ? 3.675 4.208 -5.842 1.00 96.44 83 GLN A O 1
ATOM 642 N N . MET A 1 84 ? 3.424 5.241 -7.817 1.00 97.12 84 MET A N 1
ATOM 643 C CA . MET A 1 84 ? 1.965 5.143 -7.832 1.00 97.12 84 MET A CA 1
ATOM 644 C C . MET A 1 84 ? 1.444 3.702 -7.788 1.00 97.12 84 MET A C 1
ATOM 646 O O . MET A 1 84 ? 0.309 3.505 -7.352 1.00 97.12 84 MET A O 1
ATOM 650 N N . THR A 1 85 ? 2.231 2.689 -8.181 1.00 98.00 85 THR A N 1
ATOM 651 C CA . THR A 1 85 ? 1.784 1.287 -8.099 1.00 98.00 85 THR A CA 1
ATOM 652 C C . THR A 1 85 ? 1.696 0.782 -6.662 1.00 98.00 85 THR A C 1
ATOM 654 O O . THR A 1 85 ? 0.904 -0.114 -6.390 1.00 98.00 85 THR A O 1
ATOM 657 N N . PHE A 1 86 ? 2.472 1.358 -5.739 1.00 98.19 86 PHE A N 1
ATOM 658 C CA . PHE A 1 86 ? 2.536 0.936 -4.335 1.00 98.19 86 PHE A CA 1
ATOM 659 C C . PHE A 1 86 ? 1.744 1.845 -3.388 1.00 98.19 86 PHE A C 1
ATOM 661 O O . PHE A 1 86 ? 1.502 1.478 -2.239 1.00 98.19 86 PHE A O 1
ATOM 668 N N . LEU A 1 87 ? 1.288 3.007 -3.864 1.00 97.56 87 LEU A N 1
ATOM 669 C CA . LEU A 1 87 ? 0.726 4.062 -3.020 1.00 97.56 87 LEU A CA 1
ATOM 670 C C . LEU A 1 87 ? -0.511 3.632 -2.207 1.00 97.56 87 LEU A C 1
ATOM 672 O O . LEU A 1 87 ? -0.640 4.027 -1.052 1.00 97.56 87 LEU A O 1
ATOM 676 N N . GLU A 1 88 ? -1.409 2.812 -2.767 1.00 97.06 88 GLU A N 1
ATOM 677 C CA . GLU A 1 88 ? -2.559 2.267 -2.015 1.00 97.06 88 GLU A CA 1
ATOM 678 C C . GLU A 1 88 ? -2.095 1.423 -0.817 1.00 97.06 88 GLU A C 1
ATOM 680 O O . GLU A 1 88 ? -2.570 1.619 0.303 1.00 97.06 88 GLU A O 1
ATOM 685 N N . LEU A 1 89 ? -1.133 0.518 -1.038 1.00 98.12 89 LEU A N 1
ATOM 686 C CA . LEU A 1 89 ? -0.569 -0.324 0.018 1.00 98.12 89 LEU A CA 1
ATOM 687 C C . LEU A 1 89 ? 0.163 0.507 1.067 1.00 98.12 89 LEU A C 1
ATOM 689 O O . LEU A 1 89 ? -0.008 0.254 2.257 1.00 98.12 89 LEU A O 1
ATOM 693 N N . ARG A 1 90 ? 0.933 1.514 0.642 1.00 98.25 90 ARG A N 1
ATOM 694 C CA . ARG A 1 90 ? 1.652 2.421 1.543 1.00 98.25 90 ARG A CA 1
ATOM 695 C C . ARG A 1 90 ? 0.696 3.122 2.499 1.00 98.25 90 ARG A C 1
ATOM 697 O O . ARG A 1 90 ? 0.852 3.007 3.713 1.00 98.25 90 ARG A O 1
ATOM 704 N N . GLN A 1 91 ? -0.343 3.759 1.955 1.00 98.38 91 GLN A N 1
ATOM 705 C CA . GLN A 1 91 ? -1.366 4.435 2.754 1.00 98.38 91 GLN A CA 1
ATOM 706 C C . GLN A 1 91 ? -2.086 3.470 3.708 1.00 98.38 91 GLN A C 1
ATOM 708 O O . GLN A 1 91 ? -2.318 3.812 4.868 1.00 98.38 91 GLN A O 1
ATOM 713 N N . LEU A 1 92 ? -2.419 2.259 3.245 1.00 97.94 92 LEU A N 1
ATOM 714 C CA . LEU A 1 92 ? -3.090 1.243 4.058 1.00 97.94 92 LEU A CA 1
ATOM 715 C C . LEU A 1 92 ? -2.216 0.772 5.230 1.00 97.94 92 LEU A C 1
ATOM 717 O O . LEU A 1 92 ? -2.685 0.710 6.366 1.00 97.94 92 LEU A O 1
ATOM 721 N N . VAL A 1 93 ? -0.945 0.458 4.971 1.00 97.81 93 VAL A N 1
ATOM 722 C CA . VAL A 1 93 ? 0.006 0.019 6.001 1.00 97.81 93 VAL A CA 1
ATOM 723 C C . VAL A 1 93 ? 0.292 1.146 6.994 1.00 97.81 93 VAL A C 1
ATOM 725 O O . VAL A 1 93 ? 0.317 0.894 8.197 1.00 97.81 93 VAL A O 1
ATOM 728 N N . ASP A 1 94 ? 0.434 2.390 6.526 1.00 98.19 94 ASP A N 1
ATOM 729 C CA . ASP A 1 94 ? 0.626 3.557 7.397 1.00 98.19 94 ASP A CA 1
ATOM 730 C C . ASP A 1 94 ? -0.575 3.815 8.303 1.00 98.19 94 ASP A C 1
ATOM 732 O O . ASP A 1 94 ? -0.398 4.168 9.469 1.00 98.19 94 ASP A O 1
ATOM 736 N N . LEU A 1 95 ? -1.799 3.631 7.800 1.00 97.94 95 LEU A N 1
ATOM 737 C CA . LEU A 1 95 ? -3.002 3.735 8.623 1.00 97.94 95 LEU A CA 1
ATOM 738 C C . LEU A 1 95 ? -3.009 2.677 9.733 1.00 97.94 95 LEU A C 1
ATOM 740 O O . LEU A 1 95 ? -3.281 3.002 10.890 1.00 97.94 95 LEU A O 1
ATOM 744 N N . LEU A 1 96 ? -2.695 1.425 9.390 1.00 96.12 96 LEU A N 1
ATOM 745 C CA . LEU A 1 96 ? -2.709 0.305 10.334 1.00 96.12 96 LEU A CA 1
ATOM 746 C C . LEU A 1 96 ? -1.618 0.437 11.403 1.00 96.12 96 LEU A C 1
ATOM 748 O O . LEU A 1 96 ? -1.912 0.288 12.588 1.00 96.12 96 LEU A O 1
ATOM 752 N N . LEU A 1 97 ? -0.380 0.749 11.006 1.00 95.94 97 LEU A N 1
ATOM 753 C CA . LEU A 1 97 ? 0.740 0.928 11.936 1.00 95.94 97 LEU A CA 1
ATOM 754 C C . LEU A 1 97 ? 0.595 2.204 12.771 1.00 95.94 97 LEU A C 1
ATOM 756 O O . LEU A 1 97 ? 0.827 2.181 13.976 1.00 95.94 97 LEU A O 1
ATOM 760 N N . GLY A 1 98 ? 0.182 3.310 12.148 1.00 95.94 98 GLY A N 1
ATOM 761 C CA . GLY A 1 98 ? -0.002 4.590 12.829 1.00 95.94 98 GLY A CA 1
ATOM 762 C C . GLY A 1 98 ? -1.255 4.653 13.702 1.00 95.94 98 GLY A C 1
ATOM 763 O O . GLY A 1 98 ? -1.375 5.563 14.520 1.00 95.94 98 GLY A O 1
ATOM 764 N N . CYS A 1 99 ? -2.192 3.713 13.533 1.00 95.06 99 CYS A N 1
ATOM 765 C CA . CYS A 1 99 ? -3.500 3.715 14.191 1.00 95.06 99 CYS A CA 1
ATOM 766 C C . CYS A 1 99 ? -4.244 5.059 14.059 1.00 95.06 99 CYS A C 1
ATOM 768 O O . CYS A 1 99 ? -4.997 5.451 14.955 1.00 95.06 99 CYS A O 1
ATOM 770 N N . ASP A 1 100 ? -4.054 5.775 12.946 1.00 96.38 100 ASP A N 1
ATOM 771 C CA . ASP A 1 100 ? -4.592 7.126 12.755 1.00 96.38 100 ASP A CA 1
ATOM 772 C C . ASP A 1 100 ? -6.034 7.123 12.223 1.00 96.38 100 ASP A C 1
ATOM 774 O O . ASP A 1 100 ? -6.397 7.736 11.215 1.00 96.38 100 ASP A O 1
ATOM 778 N N . TRP A 1 101 ? -6.879 6.385 12.934 1.00 96.81 101 TRP A N 1
ATOM 779 C CA . TRP A 1 101 ? -8.288 6.204 12.612 1.00 96.81 101 TRP A CA 1
ATOM 780 C C . TRP A 1 101 ? -9.076 7.508 12.713 1.00 96.81 101 TRP A C 1
ATOM 782 O O . TRP A 1 101 ? -10.048 7.687 11.989 1.00 96.81 101 TRP A O 1
ATOM 792 N N . SER A 1 102 ? -8.666 8.422 13.598 1.00 95.62 102 SER A N 1
ATOM 793 C CA . SER A 1 102 ? -9.326 9.720 13.766 1.00 95.62 102 SER A CA 1
ATOM 794 C C . SER A 1 102 ? -9.219 10.552 12.489 1.00 95.62 102 SER A C 1
ATOM 796 O O . SER A 1 102 ? -10.240 10.979 11.950 1.00 95.62 102 SER A O 1
ATOM 798 N N . THR A 1 103 ? -8.000 10.707 11.962 1.00 96.44 103 THR A N 1
ATOM 799 C CA . THR A 1 103 ? -7.764 11.418 10.701 1.00 96.44 103 THR A CA 1
ATOM 800 C C . THR A 1 103 ? -8.443 10.712 9.537 1.00 96.44 103 THR A C 1
ATOM 802 O O . THR A 1 103 ? -9.139 11.356 8.758 1.00 96.44 103 THR A O 1
ATOM 805 N N . TYR A 1 104 ? -8.311 9.383 9.442 1.00 97.56 104 TYR A N 1
ATOM 806 C CA . TYR A 1 104 ? -8.925 8.630 8.349 1.00 97.56 104 TYR A CA 1
ATOM 807 C C . TYR A 1 104 ? -10.448 8.781 8.299 1.00 97.56 104 TYR A C 1
ATOM 809 O O . TYR A 1 104 ? -11.000 9.037 7.234 1.00 97.56 104 TYR A O 1
ATOM 817 N N . LEU A 1 105 ? -11.124 8.656 9.446 1.00 96.44 105 LEU A N 1
ATOM 818 C CA . LEU A 1 105 ? -12.580 8.770 9.525 1.00 96.44 105 LEU A CA 1
ATOM 819 C C . LEU A 1 105 ? -13.064 10.204 9.281 1.00 96.44 105 LEU A C 1
ATOM 821 O O . LEU A 1 105 ? -14.107 10.387 8.663 1.00 96.44 105 LEU A O 1
ATOM 825 N N . LYS A 1 106 ? -12.333 11.211 9.775 1.00 95.88 106 LYS A N 1
ATOM 826 C CA . LYS A 1 106 ? -12.693 12.626 9.607 1.00 95.88 106 LYS A CA 1
ATOM 827 C C . LYS A 1 106 ? -12.584 13.074 8.150 1.00 95.88 106 LYS A C 1
ATOM 829 O O . LYS A 1 106 ? -13.469 13.770 7.665 1.00 95.88 106 LYS A O 1
ATOM 834 N N . ASP A 1 107 ? -11.513 12.668 7.476 1.00 95.81 107 ASP A N 1
ATOM 835 C CA . ASP A 1 107 ? -11.179 13.145 6.134 1.00 95.81 107 ASP A CA 1
ATOM 836 C C . ASP A 1 107 ? -11.606 12.145 5.037 1.00 95.81 107 ASP A C 1
ATOM 838 O O . ASP A 1 107 ? -11.178 12.258 3.885 1.00 95.81 107 ASP A O 1
ATOM 842 N N . HIS A 1 108 ? -12.422 11.137 5.375 1.00 93.56 108 HIS A N 1
ATOM 843 C CA . HIS A 1 108 ? -12.897 10.131 4.424 1.00 93.56 108 HIS A CA 1
ATOM 844 C C . HIS A 1 108 ? -13.660 10.780 3.258 1.00 93.56 108 HIS A C 1
ATOM 846 O O . HIS A 1 108 ? -14.492 11.663 3.452 1.00 93.56 108 HIS A O 1
ATOM 852 N N . GLY A 1 109 ? -13.378 10.332 2.033 1.00 89.25 109 GLY A N 1
ATOM 853 C CA . GLY A 1 109 ? -13.946 10.899 0.805 1.00 89.25 109 GLY A CA 1
ATOM 854 C C . GLY A 1 109 ? -13.250 12.173 0.310 1.00 89.25 109 GLY A C 1
ATOM 855 O O . GLY A 1 109 ? -13.475 12.576 -0.829 1.00 89.25 109 GLY A O 1
ATOM 856 N N . SER A 1 110 ? -12.362 12.784 1.103 1.00 93.94 110 SER A N 1
ATOM 857 C CA . SER A 1 110 ? -11.548 13.909 0.637 1.00 93.94 110 SER A CA 1
ATOM 858 C C . SER A 1 110 ? -10.430 13.440 -0.295 1.00 93.94 110 SER A C 1
ATOM 860 O O . SER A 1 110 ? -9.637 12.559 0.047 1.00 93.94 110 SER A O 1
ATOM 862 N N . THR A 1 111 ? -10.293 14.091 -1.452 1.00 92.44 111 THR A N 1
ATOM 863 C CA . THR A 1 111 ? -9.209 13.824 -2.411 1.00 92.44 111 THR A CA 1
ATOM 864 C C . THR A 1 111 ? -7.840 14.279 -1.907 1.00 92.44 111 THR A C 1
ATOM 866 O O . THR A 1 111 ? -6.828 13.748 -2.364 1.00 92.44 111 THR A O 1
ATOM 869 N N . THR A 1 112 ? -7.795 15.209 -0.947 1.00 93.88 112 THR A N 1
ATOM 870 C CA . THR A 1 112 ? -6.561 15.712 -0.319 1.00 93.88 112 THR A CA 1
ATOM 871 C C . THR A 1 112 ? -6.163 14.929 0.931 1.00 93.88 112 THR A C 1
ATOM 873 O O . THR A 1 112 ? -5.104 15.184 1.502 1.00 93.88 112 THR A O 1
ATOM 876 N N . SER A 1 113 ? -6.990 13.969 1.362 1.00 95.50 113 SER A N 1
ATOM 877 C CA . SER A 1 113 ? -6.678 13.112 2.503 1.00 95.50 113 SER A CA 1
ATOM 878 C C . SER A 1 113 ? -5.422 12.286 2.241 1.00 95.50 113 SER A C 1
ATOM 880 O O . 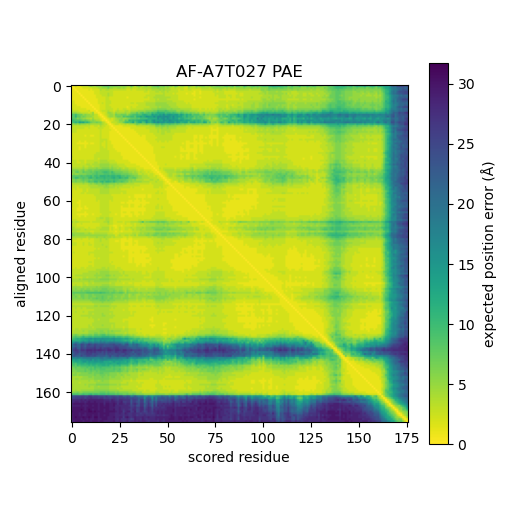SER A 1 113 ? -5.244 11.711 1.165 1.00 95.50 113 SER A O 1
ATOM 882 N N . LYS A 1 114 ? -4.583 12.136 3.271 1.00 96.44 114 LYS A N 1
ATOM 883 C CA . LYS A 1 114 ? -3.398 11.264 3.218 1.00 96.44 114 LYS A CA 1
ATOM 884 C C . LYS A 1 114 ? -3.723 9.778 3.016 1.00 96.44 114 LYS A C 1
ATOM 886 O O . LYS A 1 114 ? -2.832 9.007 2.683 1.00 96.44 114 LYS A O 1
ATOM 891 N N . TYR A 1 115 ? -4.978 9.383 3.229 1.00 97.56 115 TYR A N 1
ATOM 892 C CA . TYR A 1 115 ? -5.471 8.008 3.114 1.00 97.56 115 TYR A CA 1
ATOM 893 C C . TYR A 1 115 ? -6.565 7.879 2.042 1.00 97.56 115 TYR A C 1
ATOM 895 O O . TYR A 1 115 ? -7.399 6.977 2.101 1.00 97.56 115 TYR A O 1
ATOM 903 N N . ASN A 1 116 ? -6.592 8.796 1.071 1.00 96.19 116 ASN A N 1
ATOM 904 C CA . ASN A 1 116 ? -7.616 8.874 0.026 1.00 96.19 116 ASN A CA 1
ATOM 905 C C . ASN A 1 116 ? -7.749 7.616 -0.858 1.00 96.19 116 ASN A C 1
ATOM 907 O O . ASN A 1 116 ? -8.752 7.476 -1.552 1.00 96.19 116 ASN A O 1
ATOM 911 N N . ARG A 1 117 ? -6.769 6.701 -0.852 1.00 96.19 117 ARG A N 1
ATOM 912 C CA . ARG A 1 117 ? -6.808 5.427 -1.597 1.00 96.19 117 ARG A CA 1
ATOM 913 C C . ARG A 1 117 ? -7.188 4.230 -0.737 1.00 96.19 117 ARG A C 1
ATOM 915 O O . ARG A 1 117 ? -7.379 3.140 -1.267 1.00 96.19 117 ARG A O 1
ATOM 922 N N . VAL A 1 118 ? -7.285 4.403 0.578 1.00 97.12 118 VAL A N 1
ATOM 923 C CA . VAL A 1 118 ? -7.608 3.304 1.486 1.00 97.12 118 VAL A CA 1
ATOM 924 C C . VAL A 1 118 ? -9.099 3.003 1.404 1.00 97.12 118 VAL A C 1
ATOM 926 O O . VAL A 1 118 ? -9.928 3.856 1.716 1.00 97.12 118 VAL A O 1
ATOM 929 N N . ASN A 1 119 ? -9.441 1.770 1.032 1.00 95.31 119 ASN A N 1
ATOM 930 C CA . ASN A 1 119 ? -10.816 1.285 1.084 1.00 95.31 119 ASN A CA 1
ATOM 931 C C . ASN A 1 119 ? -11.219 0.937 2.542 1.00 95.31 119 ASN A C 1
ATOM 933 O O . ASN A 1 119 ? -10.516 0.144 3.187 1.00 95.31 119 ASN A O 1
ATOM 937 N N . PRO A 1 120 ? -12.357 1.449 3.056 1.00 96.88 120 PRO A N 1
ATOM 938 C CA . PRO A 1 120 ? -12.779 1.221 4.441 1.00 96.88 120 PRO A CA 1
ATOM 939 C C . PRO A 1 120 ? -13.002 -0.251 4.809 1.00 96.88 120 PRO A C 1
ATOM 941 O O . PRO A 1 120 ? -12.653 -0.666 5.915 1.00 96.88 120 PRO A O 1
ATOM 944 N N . GLN A 1 121 ? -13.541 -1.068 3.899 1.00 95.62 121 GLN A N 1
ATOM 945 C CA . GLN A 1 121 ? -13.805 -2.494 4.150 1.00 95.62 121 GLN A CA 1
ATOM 946 C C . GLN A 1 121 ? -12.514 -3.296 4.239 1.00 95.62 121 GLN A C 1
ATOM 948 O O . GLN A 1 121 ? -12.392 -4.197 5.070 1.00 95.62 121 GLN A O 1
ATOM 953 N N . ILE A 1 122 ? -11.532 -2.953 3.404 1.00 96.06 122 ILE A N 1
ATOM 954 C CA . ILE A 1 122 ? -10.197 -3.552 3.450 1.00 96.06 122 ILE A CA 1
ATOM 955 C C . ILE A 1 122 ? -9.533 -3.226 4.790 1.00 96.06 122 ILE A C 1
ATOM 957 O O . ILE A 1 122 ? -9.043 -4.133 5.466 1.00 96.06 122 ILE A O 1
ATOM 961 N N . ALA A 1 123 ? -9.576 -1.959 5.213 1.00 96.94 123 ALA A N 1
ATOM 962 C CA . ALA A 1 123 ? -9.040 -1.539 6.504 1.00 96.94 123 ALA A CA 1
ATOM 963 C C . ALA A 1 123 ? -9.743 -2.250 7.676 1.00 96.94 123 ALA A C 1
ATOM 965 O O . ALA A 1 123 ? -9.070 -2.752 8.577 1.00 96.94 123 ALA A O 1
ATOM 966 N N . ALA A 1 124 ? -11.077 -2.368 7.638 1.00 96.31 124 ALA A N 1
ATOM 967 C CA . ALA A 1 124 ? -11.856 -3.086 8.647 1.00 96.31 124 ALA A CA 1
ATOM 968 C C . ALA A 1 124 ? -11.443 -4.561 8.745 1.00 96.31 124 ALA A C 1
ATOM 970 O O . ALA A 1 124 ? -11.175 -5.058 9.838 1.00 96.31 124 ALA A O 1
ATOM 971 N N . ARG A 1 125 ? -11.333 -5.247 7.601 1.00 95.19 125 ARG A N 1
ATOM 972 C CA . ARG A 1 125 ? -10.941 -6.660 7.529 1.00 95.19 125 ARG A CA 1
ATOM 973 C C . ARG A 1 125 ? -9.541 -6.898 8.094 1.00 95.19 125 ARG A C 1
ATOM 975 O O . ARG A 1 125 ? -9.317 -7.879 8.798 1.00 95.19 125 ARG A O 1
ATOM 982 N N . LEU A 1 126 ? -8.587 -6.016 7.807 1.00 95.38 126 LEU A N 1
ATOM 983 C CA . LEU A 1 126 ? -7.227 -6.139 8.338 1.00 95.38 126 LEU A CA 1
ATOM 984 C C . LEU A 1 126 ? -7.151 -5.813 9.829 1.00 95.38 126 LEU A C 1
ATOM 986 O O . LEU A 1 126 ? -6.456 -6.510 10.568 1.00 95.38 126 LEU A O 1
ATOM 990 N N . LEU A 1 127 ? -7.911 -4.818 10.292 1.00 94.94 127 LEU A N 1
ATOM 991 C CA . LEU A 1 127 ? -8.015 -4.507 11.714 1.00 94.94 127 LEU A CA 1
ATOM 992 C C . LEU A 1 127 ? -8.594 -5.694 12.506 1.00 94.94 127 LEU A C 1
ATOM 994 O O . LEU A 1 127 ? -8.090 -6.017 13.579 1.00 94.94 127 LEU A O 1
ATOM 998 N N . GLU A 1 128 ? -9.573 -6.414 11.952 1.00 93.62 128 GLU A N 1
ATOM 999 C CA . GLU A 1 128 ? -10.090 -7.660 12.536 1.00 93.62 128 GLU A CA 1
ATOM 1000 C C . GLU A 1 128 ? -9.007 -8.745 12.657 1.00 93.62 128 GLU A C 1
ATOM 1002 O O . GLU A 1 128 ? -8.865 -9.350 13.724 1.00 93.62 128 GLU A O 1
ATOM 1007 N N . LYS A 1 129 ? -8.194 -8.956 11.609 1.00 93.50 129 LYS A N 1
ATOM 1008 C CA . LYS A 1 129 ? -7.063 -9.906 11.650 1.00 93.50 129 LYS A CA 1
ATOM 1009 C C . LYS A 1 129 ? -6.037 -9.538 12.728 1.00 93.50 129 LYS A C 1
ATOM 1011 O O . LYS A 1 129 ? -5.505 -10.436 13.387 1.00 93.50 129 LYS A O 1
ATOM 1016 N N . LEU A 1 130 ? -5.772 -8.241 12.915 1.00 91.31 130 LEU A N 1
ATOM 1017 C CA . LEU A 1 130 ? -4.876 -7.731 13.958 1.00 91.31 130 LEU A CA 1
ATOM 1018 C C . LEU A 1 130 ? -5.431 -8.009 15.360 1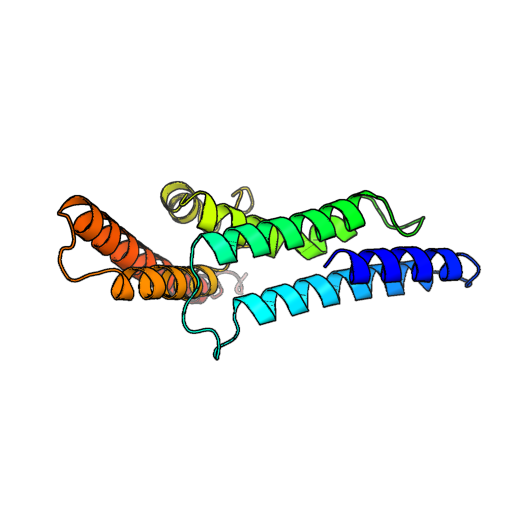.00 91.31 130 LEU A C 1
ATOM 1020 O O . LEU A 1 130 ? -4.717 -8.531 16.217 1.00 91.31 130 LEU A O 1
ATOM 1024 N N . MET A 1 131 ? -6.723 -7.756 15.573 1.00 88.75 131 MET A N 1
ATOM 1025 C CA . MET A 1 131 ? -7.402 -8.015 16.847 1.00 88.75 131 MET A CA 1
ATOM 1026 C C . MET A 1 131 ? -7.468 -9.502 17.216 1.00 88.75 131 MET A C 1
ATOM 1028 O O . MET A 1 131 ? -7.399 -9.857 18.395 1.00 88.75 131 MET A O 1
ATOM 1032 N N . GLU A 1 132 ? -7.621 -10.387 16.232 1.00 85.00 132 GLU A N 1
ATOM 1033 C CA . GLU A 1 132 ? -7.720 -11.831 16.465 1.00 85.00 132 GLU A CA 1
ATOM 1034 C C . GLU A 1 132 ? -6.393 -12.430 16.970 1.00 85.00 132 GLU A C 1
ATOM 1036 O O . GLU A 1 132 ? -6.394 -13.403 17.728 1.00 85.00 132 GLU A O 1
ATOM 1041 N N . SER A 1 133 ? -5.256 -11.808 16.634 1.00 77.00 133 SER A N 1
ATOM 1042 C CA . SER A 1 133 ? -3.944 -12.197 17.166 1.00 77.00 133 SER A CA 1
ATOM 1043 C C . SER A 1 133 ? -3.786 -11.893 18.667 1.00 77.00 133 SER A C 1
ATOM 1045 O O . SER A 1 133 ? -3.121 -12.644 19.384 1.00 77.00 133 SER A O 1
ATOM 1047 N N . GLU A 1 134 ? -4.445 -10.843 19.173 1.00 72.38 134 GLU A N 1
ATOM 1048 C CA . GLU A 1 134 ? -4.369 -10.438 20.584 1.00 72.38 134 GLU A CA 1
ATOM 1049 C C . GLU A 1 134 ? -5.195 -11.364 21.502 1.00 72.38 134 GLU A C 1
ATOM 1051 O O . GLU A 1 134 ? -4.822 -11.582 22.656 1.00 72.38 134 GLU A O 1
ATOM 1056 N N . LYS A 1 135 ? -6.276 -11.989 21.004 1.00 66.06 135 LYS A N 1
ATOM 1057 C CA . LYS A 1 135 ? -7.168 -12.853 21.812 1.00 66.06 135 LYS A CA 1
ATOM 1058 C C . LYS A 1 135 ? -6.488 -14.106 22.380 1.00 66.06 135 LYS A C 1
ATOM 1060 O O . LYS A 1 135 ? -6.939 -14.624 23.398 1.00 66.06 135 LYS A O 1
ATOM 1065 N N . LYS A 1 136 ? -5.418 -14.600 21.749 1.00 62.09 136 LYS A N 1
ATOM 1066 C CA . LYS A 1 136 ? -4.716 -15.831 22.163 1.00 62.09 136 LYS A CA 1
ATOM 1067 C C . LYS A 1 136 ? -3.662 -15.617 23.263 1.00 62.09 136 LYS A C 1
ATOM 1069 O O . LYS A 1 136 ? -3.099 -16.598 23.738 1.00 62.09 136 LYS A O 1
ATOM 1074 N N . ARG A 1 137 ? -3.380 -14.372 23.681 1.00 61.09 137 ARG A N 1
ATOM 1075 C CA . ARG A 1 137 ? -2.238 -14.040 24.562 1.00 61.09 137 ARG A CA 1
ATOM 1076 C C . ARG A 1 137 ? -2.478 -14.115 26.084 1.00 61.09 137 ARG A C 1
ATOM 1078 O O . ARG A 1 137 ? -1.518 -13.924 26.822 1.00 61.09 137 ARG A O 1
ATOM 1085 N N . GLY A 1 138 ? -3.670 -14.465 26.581 1.00 57.03 138 GLY A N 1
ATOM 1086 C CA . GLY A 1 138 ? -3.862 -14.827 28.000 1.00 57.03 138 GLY A CA 1
ATOM 1087 C C . GLY A 1 138 ? -5.181 -14.373 28.637 1.00 57.03 138 GLY A C 1
ATOM 1088 O O . GLY A 1 138 ? -5.828 -13.435 28.184 1.00 57.03 138 GLY A O 1
ATOM 1089 N N . PHE A 1 139 ? -5.575 -15.052 29.720 1.00 57.75 139 PHE A N 1
ATOM 1090 C CA . PHE A 1 139 ? -6.881 -14.918 30.389 1.00 57.75 139 PHE A CA 1
ATOM 1091 C C . PHE A 1 139 ? -6.994 -13.753 31.395 1.00 57.75 139 PHE A C 1
ATOM 1093 O O . PHE A 1 139 ? -8.040 -13.589 32.021 1.00 57.75 139 PHE A O 1
ATOM 1100 N N . THR A 1 140 ? -5.976 -12.894 31.511 1.00 61.75 140 THR A N 1
ATOM 1101 C CA . THR A 1 140 ? -5.986 -11.729 32.415 1.00 61.75 140 THR A CA 1
ATOM 1102 C C . THR A 1 140 ? -5.855 -10.438 31.613 1.00 61.75 140 THR A C 1
ATOM 1104 O O . THR A 1 140 ? -4.816 -9.785 31.619 1.00 61.75 140 THR A O 1
ATOM 1107 N N . ILE A 1 141 ? -6.922 -10.082 30.895 1.00 62.25 141 ILE A N 1
ATOM 1108 C CA . ILE A 1 141 ? -6.983 -8.839 30.116 1.00 62.25 141 ILE A CA 1
ATOM 1109 C C . ILE A 1 141 ? -7.010 -7.653 31.083 1.00 62.25 141 ILE A C 1
ATOM 1111 O O . ILE A 1 141 ? -7.941 -7.514 31.886 1.00 62.25 141 ILE A O 1
ATOM 1115 N N . ARG A 1 142 ? -6.005 -6.779 31.001 1.00 71.25 142 ARG A N 1
ATOM 1116 C CA . ARG A 1 142 ? -5.950 -5.550 31.809 1.00 71.25 142 ARG A CA 1
ATOM 1117 C C . ARG A 1 142 ? -7.062 -4.587 31.372 1.00 71.25 142 ARG A C 1
ATOM 1119 O O . ARG A 1 142 ? -7.502 -4.600 30.224 1.00 71.25 142 ARG A O 1
ATOM 1126 N N . LYS A 1 143 ? -7.522 -3.705 32.271 1.00 76.12 143 LYS A N 1
ATOM 1127 C CA . LYS A 1 143 ? -8.582 -2.717 31.961 1.00 76.12 143 LYS A CA 1
ATOM 1128 C C . LYS A 1 143 ? -8.273 -1.907 30.688 1.00 76.12 143 LYS A C 1
ATOM 1130 O O . LYS A 1 143 ? -9.161 -1.733 29.858 1.00 76.12 143 LYS A O 1
ATOM 1135 N N . SER A 1 144 ? -7.015 -1.504 30.508 1.00 76.69 144 SER A N 1
ATOM 1136 C CA . SER A 1 144 ? -6.529 -0.768 29.334 1.00 76.69 144 SER A CA 1
ATOM 1137 C C . SER A 1 144 ? -6.658 -1.551 28.020 1.00 76.69 144 SER A C 1
ATOM 1139 O O . SER A 1 144 ? -7.077 -0.996 27.007 1.00 76.69 144 SER A O 1
ATOM 1141 N N . GLU A 1 145 ? -6.371 -2.853 28.021 1.00 80.94 145 GLU A N 1
ATOM 1142 C CA . GLU A 1 145 ? -6.518 -3.714 26.838 1.00 80.94 145 GLU A CA 1
ATOM 1143 C C . GLU A 1 145 ? -7.990 -3.892 26.455 1.00 80.94 145 GLU A C 1
ATOM 1145 O O . GLU A 1 145 ? -8.345 -3.891 25.276 1.00 80.94 145 GLU A O 1
ATOM 1150 N N . ARG A 1 146 ? -8.880 -3.979 27.453 1.00 82.00 146 ARG A N 1
ATOM 1151 C CA . ARG A 1 146 ? -10.328 -4.040 27.218 1.00 82.00 146 ARG A CA 1
ATOM 1152 C C . ARG A 1 146 ? -10.852 -2.751 26.578 1.00 82.00 146 ARG A C 1
ATOM 1154 O O . ARG A 1 146 ? -11.710 -2.822 25.700 1.00 82.00 146 ARG A O 1
ATOM 1161 N N . GLU A 1 147 ? -10.363 -1.591 27.007 1.00 86.94 147 GLU A N 1
ATOM 1162 C CA . GLU A 1 147 ? -10.719 -0.295 26.415 1.00 86.94 147 GLU A CA 1
ATOM 1163 C C . GLU A 1 147 ? -10.199 -0.172 24.977 1.00 86.94 147 GLU A C 1
ATOM 1165 O O . GLU A 1 147 ? -10.980 0.162 24.084 1.00 86.94 147 GLU A O 1
ATOM 1170 N N . LYS A 1 148 ? -8.940 -0.563 24.722 1.00 86.69 148 LYS A N 1
ATOM 1171 C CA . LYS A 1 148 ? -8.367 -0.636 23.365 1.00 86.69 148 LYS A CA 1
ATOM 1172 C C . LYS A 1 148 ? -9.210 -1.532 22.453 1.00 86.69 148 LYS A C 1
ATOM 1174 O O . LYS A 1 148 ? -9.561 -1.131 21.346 1.00 86.69 148 LYS A O 1
ATOM 1179 N N . LYS A 1 149 ? -9.610 -2.714 22.934 1.00 87.81 149 LYS A N 1
ATOM 1180 C CA . LYS A 1 149 ? -10.465 -3.645 22.185 1.00 87.81 149 LYS A CA 1
ATOM 1181 C C . LYS A 1 149 ? -11.813 -3.023 21.810 1.00 87.81 149 LYS A C 1
ATOM 1183 O O . LYS A 1 149 ? -12.201 -3.080 20.648 1.00 87.81 149 LYS A O 1
ATOM 1188 N N . LYS A 1 150 ? -12.503 -2.385 22.761 1.00 91.75 150 LYS A N 1
ATOM 1189 C CA . LYS A 1 150 ? -13.784 -1.701 22.501 1.00 91.75 150 LYS A CA 1
ATOM 1190 C C . LYS A 1 150 ? -13.644 -0.565 21.488 1.00 91.75 150 LYS A C 1
ATOM 1192 O O . LYS A 1 150 ? -14.532 -0.367 20.656 1.00 91.75 150 LYS A O 1
ATOM 1197 N N . LEU A 1 151 ? -12.543 0.182 21.561 1.00 93.12 151 LEU A N 1
ATOM 1198 C CA . LEU A 1 151 ? -12.243 1.236 20.600 1.00 93.12 151 LEU A CA 1
ATOM 1199 C C . LEU A 1 151 ? -12.079 0.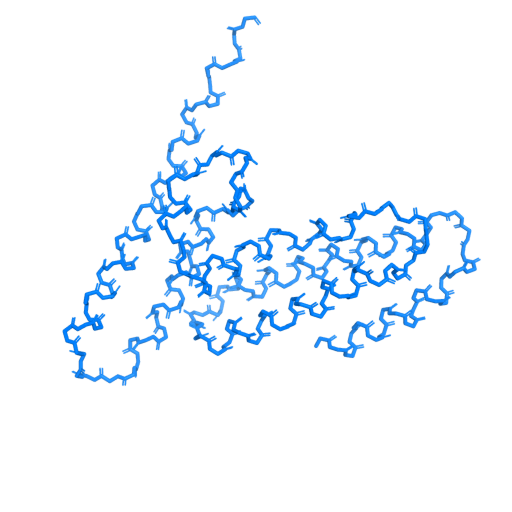654 19.191 1.00 93.12 151 LEU A C 1
ATOM 1201 O O . LEU A 1 151 ? -12.743 1.121 18.270 1.00 93.12 151 LEU A O 1
ATOM 1205 N N . MET A 1 152 ? -11.272 -0.399 19.034 1.00 93.62 152 MET A N 1
ATOM 1206 C CA . MET A 1 152 ? -11.075 -1.058 17.738 1.00 93.62 152 MET A CA 1
ATOM 1207 C C . MET A 1 152 ? -12.380 -1.650 17.181 1.00 93.62 152 MET A C 1
ATOM 1209 O O . MET A 1 152 ? -12.685 -1.445 16.011 1.00 93.62 152 MET A O 1
ATOM 1213 N N . GLU A 1 153 ? -13.214 -2.284 18.013 1.00 95.38 153 GLU A N 1
ATOM 1214 C CA . GLU A 1 153 ? -14.546 -2.768 17.605 1.00 95.38 153 GLU A CA 1
ATOM 1215 C C . GLU A 1 153 ? -15.457 -1.628 17.122 1.00 95.38 153 GLU A C 1
ATOM 1217 O O . GLU A 1 153 ? -16.205 -1.779 16.154 1.00 95.38 153 GLU A O 1
ATOM 1222 N N . THR A 1 154 ? -15.391 -0.467 17.778 1.00 96.81 154 THR A N 1
ATOM 1223 C CA . THR A 1 154 ? -16.141 0.728 17.367 1.00 96.81 154 THR A CA 1
ATOM 1224 C C . THR A 1 154 ? -15.634 1.266 16.032 1.00 96.81 154 THR A C 1
ATOM 1226 O O . THR A 1 154 ? -16.437 1.632 15.176 1.00 96.81 154 THR A O 1
ATOM 1229 N N . ILE A 1 155 ? -14.314 1.286 15.833 1.00 97.19 155 ILE A N 1
ATOM 1230 C CA . ILE A 1 155 ? -13.691 1.698 14.572 1.00 97.19 155 ILE A CA 1
ATOM 1231 C C . ILE A 1 155 ? -14.122 0.763 13.442 1.00 97.19 155 ILE A C 1
ATOM 1233 O O . ILE A 1 155 ? -14.607 1.254 12.432 1.00 97.19 155 ILE A O 1
ATOM 1237 N N . ILE A 1 156 ? -14.052 -0.559 13.624 1.00 96.56 156 ILE A N 1
ATOM 1238 C CA . ILE A 1 156 ? -14.498 -1.544 12.622 1.00 96.56 156 ILE A CA 1
ATOM 1239 C C . ILE A 1 156 ? -15.952 -1.293 12.213 1.00 96.56 156 ILE A C 1
ATOM 1241 O O . ILE A 1 156 ? -16.260 -1.264 11.023 1.00 96.56 156 ILE A O 1
ATOM 1245 N N . LYS A 1 157 ? -16.852 -1.056 13.177 1.00 96.38 157 LYS A N 1
ATOM 1246 C CA . LYS A 1 157 ? -18.258 -0.734 12.880 1.00 96.38 157 LYS A CA 1
ATOM 1247 C C . LYS A 1 157 ? -18.393 0.534 12.037 1.00 96.38 157 LYS A C 1
ATOM 1249 O O . LYS A 1 157 ? -19.148 0.531 11.071 1.00 96.38 157 LYS A O 1
ATOM 1254 N N . LYS A 1 158 ? -17.656 1.596 12.383 1.00 96.56 158 LYS A N 1
ATOM 1255 C CA . LYS A 1 158 ? -17.646 2.847 11.609 1.00 96.56 158 LYS A CA 1
ATOM 1256 C C . LYS A 1 158 ? -17.106 2.630 10.197 1.00 96.56 158 LYS A C 1
ATOM 1258 O O . LYS A 1 158 ? -17.745 3.056 9.248 1.00 96.56 158 LYS A O 1
ATOM 1263 N N . LEU A 1 159 ? -15.986 1.920 10.058 1.00 96.44 159 LEU A N 1
ATOM 1264 C CA . LEU A 1 159 ? -15.382 1.590 8.767 1.00 96.44 159 LEU A CA 1
ATOM 1265 C C . LEU A 1 159 ? -16.359 0.837 7.859 1.00 96.44 159 LEU A C 1
ATOM 1267 O O . LEU A 1 159 ? -16.511 1.188 6.695 1.00 96.44 159 LEU A O 1
ATOM 1271 N N . ARG A 1 160 ? -17.075 -0.154 8.405 1.00 95.44 160 ARG A N 1
ATOM 1272 C CA . ARG A 1 160 ? -18.063 -0.928 7.644 1.00 95.44 160 ARG A CA 1
ATOM 1273 C C . ARG A 1 160 ? -19.259 -0.093 7.183 1.00 95.44 160 ARG A C 1
ATOM 1275 O O . ARG A 1 160 ? -19.831 -0.414 6.147 1.00 95.44 160 ARG A O 1
ATOM 1282 N N . ALA A 1 161 ? -19.614 0.962 7.917 1.00 94.31 161 ALA A N 1
ATOM 1283 C CA . ALA A 1 161 ? -20.714 1.857 7.568 1.00 94.31 161 ALA A CA 1
ATOM 1284 C C . ALA A 1 161 ? -20.371 2.849 6.437 1.00 94.31 161 ALA A C 1
ATOM 1286 O O . ALA A 1 161 ? -21.284 3.320 5.767 1.00 94.31 161 ALA A O 1
ATOM 1287 N N . LEU A 1 162 ? -19.086 3.140 6.189 1.00 89.12 162 LEU A N 1
ATOM 1288 C CA . LEU A 1 162 ? -18.669 4.171 5.224 1.00 89.12 162 LEU A CA 1
ATOM 1289 C C . LEU A 1 162 ? -18.979 3.833 3.753 1.00 89.12 162 LEU A C 1
ATOM 1291 O O . LEU A 1 162 ? -19.207 4.749 2.969 1.00 89.12 162 LEU A O 1
ATOM 1295 N N . ASP A 1 163 ? -19.070 2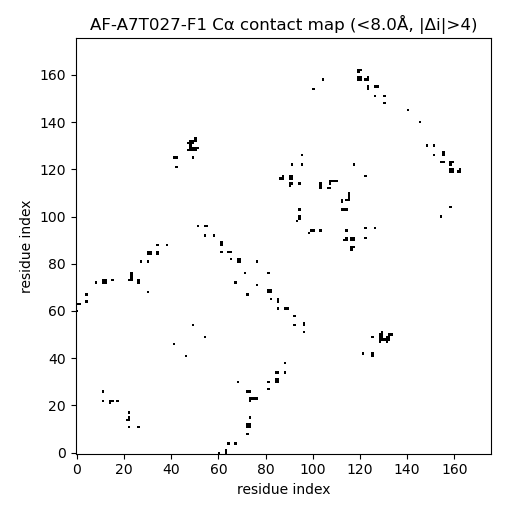.555 3.372 1.00 67.81 163 ASP A N 1
ATOM 1296 C CA . ASP A 1 163 ? -19.466 2.168 2.000 1.00 67.81 163 ASP A CA 1
ATOM 1297 C C . ASP A 1 163 ? -20.986 2.227 1.767 1.00 67.81 163 ASP A C 1
ATOM 1299 O O . ASP A 1 163 ? -21.437 2.234 0.620 1.00 67.81 163 ASP A O 1
ATOM 1303 N N . GLY A 1 164 ? -21.786 2.299 2.839 1.00 53.56 164 GLY A N 1
ATOM 1304 C CA . GLY A 1 164 ? -23.238 2.461 2.742 1.00 53.56 164 GLY A CA 1
ATOM 1305 C C . GLY A 1 164 ? -23.655 3.819 2.170 1.00 53.56 164 GLY A C 1
ATOM 1306 O O . GLY A 1 164 ? -24.707 3.913 1.544 1.00 53.56 164 GLY A O 1
ATOM 1307 N N . ASP A 1 165 ? -22.811 4.845 2.321 1.00 46.12 165 ASP A N 1
ATOM 1308 C CA . ASP A 1 165 ? -23.097 6.216 1.876 1.00 46.12 165 ASP A CA 1
ATOM 1309 C C . ASP A 1 165 ? -22.671 6.491 0.425 1.00 46.12 165 ASP A C 1
ATOM 1311 O O . ASP A 1 165 ? -23.292 7.294 -0.273 1.00 46.12 165 ASP A O 1
ATOM 1315 N N . VAL A 1 166 ? -21.639 5.809 -0.084 1.00 44.66 166 VAL A N 1
ATOM 1316 C CA . VAL A 1 166 ? -21.101 6.095 -1.429 1.00 44.66 166 VAL A CA 1
ATOM 1317 C C . VAL A 1 166 ? -22.063 5.639 -2.533 1.00 44.66 166 VAL A C 1
ATOM 1319 O O . VAL A 1 166 ? -22.177 6.300 -3.562 1.00 44.66 166 VAL A O 1
ATOM 1322 N N . SER A 1 167 ? -22.847 4.582 -2.292 1.00 36.53 167 SER A N 1
ATOM 1323 C CA . SER A 1 167 ? -23.873 4.121 -3.244 1.00 36.53 167 SER A CA 1
ATOM 1324 C C . SER A 1 167 ? -25.111 5.035 -3.303 1.00 36.53 167 SER A C 1
ATOM 1326 O O . SER A 1 167 ? -25.883 4.947 -4.255 1.00 36.53 167 SER A O 1
ATOM 1328 N N . GLY A 1 168 ? -25.305 5.926 -2.320 1.00 32.09 168 GLY A N 1
ATOM 1329 C CA . GLY A 1 168 ? -26.428 6.871 -2.277 1.00 32.09 168 GLY A CA 1
ATOM 1330 C C . GLY A 1 168 ? -26.185 8.175 -3.045 1.00 32.09 168 GLY A C 1
ATOM 1331 O O . GLY A 1 168 ? -27.131 8.769 -3.558 1.00 32.09 168 GLY A O 1
ATOM 1332 N N . ASN A 1 169 ? -24.924 8.598 -3.189 1.00 33.06 169 ASN A N 1
ATOM 1333 C CA . ASN A 1 169 ? -24.579 9.887 -3.805 1.00 33.06 169 ASN A CA 1
ATOM 1334 C C . ASN A 1 169 ? -24.212 9.812 -5.295 1.00 33.06 169 ASN A C 1
ATOM 1336 O O . ASN A 1 169 ? -24.148 10.845 -5.958 1.00 33.06 169 ASN A O 1
ATOM 1340 N N . SER A 1 170 ? -24.020 8.619 -5.867 1.00 33.62 170 SER A N 1
ATOM 1341 C CA . SER A 1 170 ? -23.722 8.471 -7.303 1.00 33.62 170 SER A CA 1
ATOM 1342 C C . SER A 1 170 ? -24.948 8.603 -8.224 1.00 33.62 170 SER A C 1
ATOM 1344 O O . SER A 1 170 ? -24.784 8.623 -9.440 1.00 33.62 170 SER A O 1
ATOM 1346 N N . LEU A 1 171 ? -26.168 8.727 -7.682 1.00 34.50 171 LEU A N 1
ATOM 1347 C CA . LEU A 1 171 ? -27.409 8.860 -8.467 1.00 34.50 171 LEU A CA 1
ATOM 1348 C C . LEU A 1 171 ? -27.909 10.305 -8.643 1.00 34.50 171 LEU A C 1
ATOM 1350 O O . LEU A 1 171 ? -28.893 10.513 -9.351 1.00 34.50 171 LEU A O 1
ATOM 1354 N N . LEU A 1 172 ? -27.243 11.307 -8.056 1.00 38.62 172 LEU A N 1
ATOM 1355 C CA . LEU A 1 172 ? -27.713 12.703 -8.094 1.00 38.62 172 LEU A CA 1
ATOM 1356 C C . LEU A 1 172 ? -27.003 13.606 -9.118 1.00 38.62 172 LEU A C 1
ATOM 1358 O O . LEU A 1 172 ? -27.420 14.743 -9.290 1.00 38.62 172 LEU A O 1
ATOM 1362 N N . HIS A 1 173 ? -26.001 13.110 -9.855 1.00 35.19 173 HIS A N 1
ATOM 1363 C CA . HIS A 1 173 ? -25.283 13.905 -10.870 1.00 35.19 173 HIS A CA 1
ATOM 1364 C C . HIS A 1 173 ? -25.489 13.452 -12.327 1.00 35.19 173 HIS A C 1
ATOM 1366 O O . HIS A 1 173 ? -24.783 13.916 -13.215 1.00 35.19 173 HIS A O 1
ATOM 1372 N N . ALA A 1 174 ? -26.466 12.582 -12.604 1.00 32.56 174 ALA A N 1
ATOM 1373 C CA . ALA A 1 174 ? -26.756 12.099 -13.964 1.00 32.56 174 ALA A CA 1
ATOM 1374 C C . ALA A 1 174 ? -28.035 12.693 -14.588 1.00 32.56 174 ALA A C 1
ATOM 1376 O O . ALA A 1 174 ? -28.624 12.087 -15.485 1.00 32.56 174 ALA A O 1
ATOM 1377 N N . ARG A 1 175 ? -28.499 13.854 -14.112 1.00 31.62 175 ARG A N 1
ATOM 1378 C CA . ARG A 1 175 ? -29.568 14.620 -14.765 1.00 31.62 175 ARG A CA 1
ATOM 1379 C C . ARG A 1 175 ? -29.260 16.105 -14.667 1.00 31.62 175 ARG A C 1
ATOM 1381 O O . ARG A 1 175 ? -29.647 16.724 -13.687 1.00 31.62 175 ARG A O 1
ATOM 1388 N N . GLU A 1 176 ? -28.574 16.615 -15.681 1.00 34.25 176 GLU A N 1
ATOM 1389 C CA . GLU A 1 176 ? -28.736 17.956 -16.260 1.00 34.25 176 GLU A CA 1
ATOM 1390 C C . GLU A 1 176 ? -27.997 18.014 -17.601 1.00 34.25 176 GLU A C 1
ATOM 1392 O O . GLU A 1 176 ? -26.846 17.526 -17.666 1.00 34.25 176 GLU A O 1
#